Protein AF-A0A6N7H6G1-F1 (afdb_monomer)

Mean predicted aligned error: 3.73 Å

Secondary structure (DSSP, 8-state):
-GGG---S------TTS-SS-TT-EEEEEEESS---HHHHHHHEEEEEEEEEEETTGGGSTT---HHHHHHHHHHHHS--EEEEEEEETTEEEEEEEE-

Foldseek 3Di:
DQVPDPDPDDDDDDLLDDPAQFQQALEAEDEPDDDNQLSCNRNHHANHKYKYKYQQAPPDPPHDDVVNVQVSNCVNPVFHKDWDWDDDDRMIMIIMHGD

Structure (mmCIF, N/CA/C/O backbone):
data_AF-A0A6N7H6G1-F1
#
_entry.id   AF-A0A6N7H6G1-F1
#
loop_
_atom_site.group_PDB
_atom_site.id
_atom_site.type_symbol
_atom_site.label_atom_id
_atom_site.label_alt_id
_atom_site.label_comp_id
_atom_site.label_asym_id
_atom_site.label_entity_id
_atom_site.label_seq_id
_atom_site.pdbx_PDB_ins_code
_atom_site.Cartn_x
_atom_site.Cartn_y
_atom_site.Cartn_z
_atom_site.occupancy
_atom_site.B_iso_or_equiv
_atom_site.auth_seq_id
_atom_site.auth_comp_id
_atom_site.auth_asym_id
_atom_site.auth_atom_id
_atom_site.pdbx_PDB_model_num
ATOM 1 N N . MET A 1 1 ? -5.863 -5.232 -16.776 1.00 55.62 1 MET A N 1
ATOM 2 C CA . MET A 1 1 ? -5.698 -6.356 -15.822 1.00 55.62 1 MET A CA 1
ATOM 3 C C . MET A 1 1 ? -6.991 -6.759 -15.094 1.00 55.62 1 MET A C 1
ATOM 5 O O . MET A 1 1 ? -7.290 -7.947 -15.060 1.00 55.62 1 MET A O 1
ATOM 9 N N . LEU A 1 2 ? -7.826 -5.831 -14.603 1.00 62.31 2 LEU A N 1
ATOM 10 C CA . LEU A 1 2 ? -9.012 -6.154 -13.775 1.00 62.31 2 LEU A CA 1
ATOM 11 C C . LEU A 1 2 ? -10.106 -7.028 -14.434 1.00 62.31 2 LEU A C 1
ATOM 13 O O . LEU A 1 2 ? -10.754 -7.817 -13.746 1.00 62.31 2 LEU A O 1
ATOM 17 N N . ARG A 1 3 ? -10.299 -6.970 -15.765 1.00 65.56 3 ARG A N 1
ATOM 18 C CA . ARG A 1 3 ? -11.275 -7.840 -16.472 1.00 65.56 3 ARG A CA 1
ATOM 19 C C . ARG A 1 3 ? -10.994 -9.337 -16.297 1.00 65.56 3 ARG A C 1
ATOM 21 O O . ARG A 1 3 ? -11.935 -10.120 -16.350 1.00 65.56 3 ARG A O 1
ATOM 28 N N . ARG A 1 4 ? -9.730 -9.721 -16.081 1.00 73.12 4 ARG A N 1
ATOM 29 C CA . ARG A 1 4 ? -9.296 -11.117 -15.890 1.00 73.12 4 ARG A CA 1
ATOM 30 C C . ARG A 1 4 ? -9.082 -11.492 -14.418 1.00 73.12 4 ARG A C 1
ATOM 32 O O . ARG A 1 4 ? -8.791 -12.650 -14.136 1.00 73.12 4 ARG A O 1
ATOM 39 N N . ALA A 1 5 ? -9.217 -10.544 -13.488 1.00 74.88 5 ALA A N 1
ATOM 40 C CA . ALA A 1 5 ? -9.067 -10.824 -12.065 1.00 74.88 5 ALA A CA 1
ATOM 41 C C . ALA A 1 5 ? -10.199 -11.745 -11.587 1.00 74.88 5 ALA A C 1
ATOM 43 O O . ALA A 1 5 ? -11.374 -11.455 -11.816 1.00 74.88 5 ALA A O 1
ATOM 44 N N . ARG A 1 6 ? -9.837 -12.839 -10.904 1.00 81.81 6 ARG A N 1
ATOM 45 C CA . ARG A 1 6 ? -10.780 -13.798 -10.297 1.00 81.81 6 ARG A CA 1
ATOM 46 C C . ARG A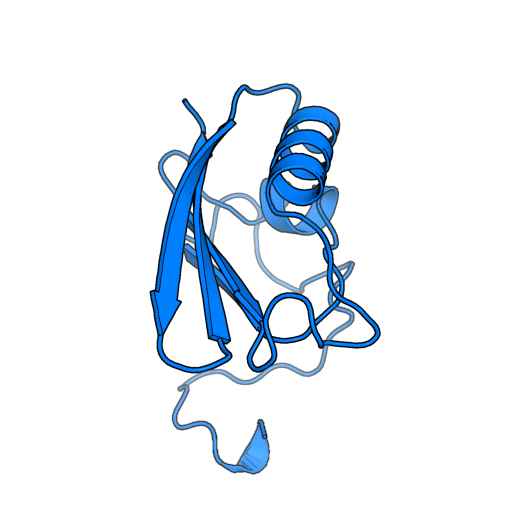 1 6 ? -11.350 -13.319 -8.953 1.00 81.81 6 ARG A C 1
ATOM 48 O O . ARG A 1 6 ? -12.044 -14.074 -8.282 1.00 81.81 6 ARG A O 1
ATOM 55 N N . ALA A 1 7 ? -11.039 -12.088 -8.545 1.00 81.69 7 ALA A N 1
ATOM 56 C CA . ALA A 1 7 ? -11.535 -11.515 -7.302 1.00 81.69 7 ALA A CA 1
ATOM 57 C C . ALA A 1 7 ? -13.069 -11.435 -7.324 1.00 81.69 7 ALA A C 1
ATOM 59 O O . ALA A 1 7 ? -13.659 -10.960 -8.297 1.00 81.69 7 ALA A O 1
ATOM 60 N N . ARG A 1 8 ? -13.702 -11.878 -6.229 1.00 85.25 8 ARG A N 1
ATOM 61 C CA . ARG A 1 8 ? -15.159 -11.802 -6.035 1.00 85.25 8 ARG A CA 1
ATOM 62 C C . ARG A 1 8 ? -15.676 -10.370 -6.187 1.00 85.25 8 ARG A C 1
ATOM 64 O O . ARG A 1 8 ? -16.750 -10.164 -6.742 1.00 85.25 8 ARG A O 1
ATOM 71 N N . TRP A 1 9 ? -14.893 -9.400 -5.721 1.00 85.75 9 TRP A N 1
ATOM 72 C CA . TRP A 1 9 ? -15.209 -7.979 -5.767 1.00 85.75 9 TRP A CA 1
ATOM 73 C C . TRP A 1 9 ? -14.201 -7.247 -6.648 1.00 85.75 9 TRP A C 1
ATOM 75 O O . TRP A 1 9 ? -12.994 -7.455 -6.536 1.00 85.75 9 TRP A O 1
ATOM 85 N N . ARG A 1 10 ? -14.709 -6.399 -7.545 1.00 88.25 10 ARG A N 1
ATOM 86 C CA . ARG A 1 10 ? -13.922 -5.510 -8.405 1.00 88.25 10 ARG A CA 1
ATOM 87 C C . ARG A 1 10 ? -14.613 -4.162 -8.404 1.00 88.25 10 ARG A C 1
ATOM 89 O O . ARG A 1 10 ? -15.798 -4.093 -8.716 1.00 88.25 10 ARG A O 1
ATOM 96 N N . VAL A 1 11 ? -13.873 -3.124 -8.053 1.00 87.69 11 VAL A N 1
ATOM 97 C CA . VAL A 1 11 ? -14.409 -1.775 -7.906 1.00 87.69 11 VAL A CA 1
ATOM 98 C C . VAL A 1 11 ? -13.616 -0.845 -8.811 1.00 87.69 11 VAL A C 1
ATOM 100 O O . VAL A 1 11 ? -12.398 -0.973 -8.919 1.00 87.69 11 VAL A O 1
ATOM 103 N N . VAL A 1 12 ? -14.318 0.061 -9.488 1.00 91.19 12 VAL A N 1
ATOM 104 C CA . VAL A 1 12 ? -13.703 1.211 -10.152 1.00 91.19 12 VAL A CA 1
ATOM 105 C C . VAL A 1 12 ? -13.822 2.373 -9.180 1.00 91.19 12 VAL A C 1
ATOM 107 O O . VAL A 1 12 ? -14.933 2.786 -8.859 1.00 91.19 12 VAL A O 1
ATOM 110 N N . ALA A 1 13 ? -12.691 2.847 -8.676 1.00 91.81 13 ALA A N 1
ATOM 111 C CA . ALA A 1 13 ? -12.623 3.936 -7.714 1.00 91.81 13 ALA A CA 1
ATOM 112 C C . ALA A 1 13 ? -11.324 4.724 -7.891 1.00 91.81 13 ALA A C 1
ATOM 114 O O . ALA A 1 13 ? -10.371 4.241 -8.506 1.00 91.81 13 ALA A O 1
ATOM 115 N N . ASP A 1 14 ? -11.304 5.923 -7.322 1.00 95.56 14 ASP A N 1
ATOM 116 C CA . ASP A 1 14 ? -10.084 6.689 -7.111 1.00 95.56 14 ASP A CA 1
ATOM 117 C C . ASP A 1 14 ? -9.265 6.025 -5.994 1.00 95.56 14 ASP A C 1
ATOM 119 O O . ASP A 1 14 ? -9.758 5.823 -4.884 1.00 95.56 14 ASP A O 1
ATOM 123 N N . ALA A 1 15 ? -8.015 5.667 -6.287 1.00 94.12 15 ALA A N 1
ATOM 124 C CA . ALA A 1 15 ? -7.136 5.004 -5.327 1.00 94.12 15 ALA A CA 1
ATOM 125 C C . ALA A 1 15 ? -6.706 5.917 -4.166 1.00 94.12 15 ALA A C 1
ATOM 127 O O . ALA A 1 15 ? -6.243 5.412 -3.149 1.00 94.12 15 ALA A O 1
ATOM 128 N N . SER A 1 16 ? -6.891 7.235 -4.292 1.00 96.50 16 SER A N 1
ATOM 129 C CA . SER A 1 16 ? -6.706 8.189 -3.196 1.00 96.50 16 SER A CA 1
ATOM 130 C C . SER A 1 16 ? -7.909 8.271 -2.245 1.00 96.50 16 SER A C 1
ATOM 132 O O . SER A 1 16 ? -7.807 8.908 -1.199 1.00 96.50 16 SER A O 1
ATOM 134 N N . ARG A 1 17 ? -9.052 7.657 -2.606 1.00 97.12 17 ARG A N 1
ATOM 135 C CA . ARG A 1 17 ? -10.324 7.665 -1.857 1.00 97.12 17 ARG A CA 1
ATOM 136 C C . ARG A 1 17 ? -11.115 6.372 -2.090 1.00 97.12 17 ARG A C 1
ATOM 138 O O . ARG A 1 17 ? -12.146 6.354 -2.767 1.00 97.12 17 ARG A O 1
ATOM 145 N N . LEU A 1 18 ? -10.628 5.272 -1.534 1.00 95.69 18 LEU A N 1
ATOM 146 C CA . LEU A 1 18 ? -11.222 3.950 -1.661 1.00 95.69 18 LEU A CA 1
ATOM 147 C C . LEU A 1 18 ? -12.584 3.875 -0.947 1.00 95.69 18 LEU A C 1
ATOM 149 O O . LEU A 1 18 ? -12.725 4.313 0.199 1.00 95.69 18 LEU A O 1
ATOM 153 N N . PRO A 1 19 ? -13.589 3.229 -1.563 1.00 95.50 19 PRO A N 1
ATOM 154 C CA . PRO A 1 19 ? -14.919 3.055 -0.987 1.00 95.50 19 PRO A CA 1
ATOM 155 C C . PRO A 1 19 ? -14.953 1.867 -0.012 1.00 95.50 19 PRO A C 1
ATOM 157 O O . PRO A 1 19 ? -15.781 0.965 -0.136 1.00 95.50 19 PRO A O 1
ATOM 160 N N . VAL A 1 20 ? -14.018 1.840 0.939 1.00 94.75 20 VAL A N 1
ATOM 161 C CA . VAL A 1 20 ? -13.934 0.837 2.006 1.00 94.75 20 VAL A CA 1
ATOM 162 C C . VAL A 1 20 ? -13.767 1.515 3.363 1.00 94.75 20 VAL A C 1
ATOM 164 O O . VAL A 1 20 ? -13.257 2.637 3.470 1.00 94.75 20 VAL A O 1
ATOM 167 N N . ALA A 1 21 ? -14.234 0.829 4.404 1.00 97.50 21 ALA A N 1
ATOM 168 C CA . ALA A 1 21 ? -14.185 1.338 5.765 1.00 97.50 21 ALA A CA 1
ATOM 169 C C . ALA A 1 21 ? -12.738 1.469 6.266 1.00 97.50 21 ALA A C 1
ATOM 171 O O . ALA A 1 21 ? -11.832 0.760 5.819 1.00 97.50 21 ALA A O 1
ATOM 172 N N . GLU A 1 22 ? -12.542 2.385 7.207 1.00 98.38 22 GLU A N 1
ATOM 173 C CA . GLU A 1 22 ? -11.296 2.502 7.963 1.00 98.38 22 GLU A CA 1
ATOM 174 C C . GLU A 1 22 ? -10.964 1.177 8.663 1.00 98.38 22 GLU A C 1
ATOM 176 O O . GLU A 1 22 ? -11.866 0.466 9.110 1.00 98.38 22 GLU A O 1
ATOM 181 N N . GLY A 1 23 ? -9.681 0.815 8.694 1.00 98.25 23 GLY A N 1
ATOM 182 C CA . GLY A 1 23 ? -9.199 -0.395 9.362 1.00 98.25 23 GLY A CA 1
ATOM 183 C C . GLY A 1 23 ? -9.779 -1.717 8.840 1.00 98.25 23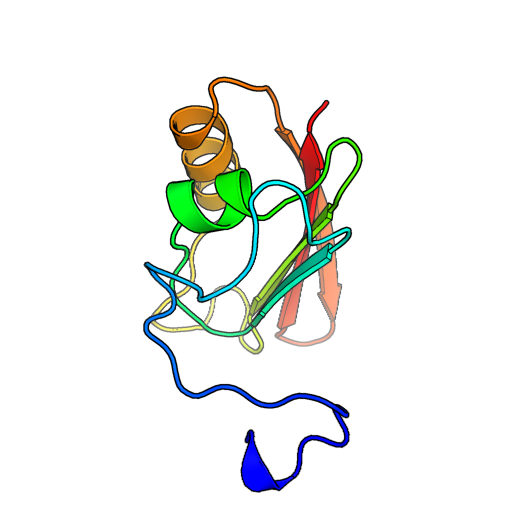 GLY A C 1
ATOM 184 O O . GLY A 1 23 ? -9.732 -2.724 9.542 1.00 98.25 23 GLY A O 1
ATOM 185 N N . SER A 1 24 ? -10.364 -1.743 7.639 1.00 97.62 24 SER A N 1
ATOM 186 C CA . SER A 1 24 ? -11.057 -2.928 7.109 1.00 97.62 24 SER A CA 1
ATOM 187 C C . SER A 1 24 ? -10.159 -3.896 6.335 1.00 97.62 24 SER A C 1
ATOM 189 O O . SER A 1 24 ? -10.560 -5.033 6.077 1.00 97.62 24 SER A O 1
ATOM 191 N N . ALA A 1 25 ? -8.949 -3.474 5.960 1.00 97.56 25 ALA A N 1
ATOM 192 C CA . ALA A 1 25 ? -8.017 -4.275 5.180 1.00 97.56 25 ALA A CA 1
ATOM 193 C C . ALA A 1 25 ? -6.912 -4.865 6.064 1.00 97.56 25 ALA A C 1
ATOM 195 O O . ALA A 1 25 ? -6.079 -4.144 6.602 1.00 97.56 25 ALA A O 1
ATOM 196 N N . THR A 1 26 ? -6.838 -6.194 6.154 1.00 98.06 26 THR A N 1
ATOM 197 C CA . THR A 1 26 ? -5.700 -6.883 6.794 1.00 98.06 26 THR A CA 1
ATOM 198 C C . THR A 1 26 ? -4.445 -6.877 5.917 1.00 98.06 26 THR A C 1
ATOM 200 O O . THR A 1 26 ? -3.343 -7.121 6.404 1.00 98.06 26 THR A O 1
ATOM 203 N N . ALA A 1 27 ? -4.602 -6.622 4.617 1.00 97.88 27 ALA A N 1
ATOM 204 C CA . ALA A 1 27 ? -3.508 -6.458 3.676 1.00 97.88 27 ALA A CA 1
ATOM 205 C C . ALA A 1 27 ? -3.877 -5.447 2.585 1.00 97.88 27 ALA A C 1
ATOM 207 O O . ALA A 1 27 ? -4.976 -5.509 2.028 1.00 97.88 27 ALA A O 1
ATOM 208 N N . VAL A 1 28 ? -2.936 -4.572 2.235 1.00 97.69 28 VAL A N 1
ATOM 209 C CA . VAL A 1 28 ? -3.026 -3.675 1.076 1.00 97.69 28 VAL A CA 1
ATOM 210 C C . VAL A 1 28 ? -1.874 -3.999 0.134 1.00 97.69 28 VAL A C 1
ATOM 212 O O . VAL A 1 28 ? -0.715 -3.929 0.529 1.00 97.69 28 VAL A O 1
ATOM 215 N N . VAL A 1 29 ? -2.182 -4.378 -1.107 1.00 96.25 29 VAL A N 1
ATOM 216 C CA . VAL A 1 29 ? -1.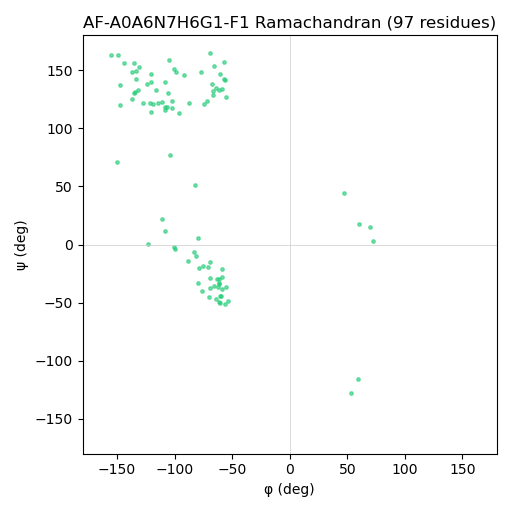178 -4.740 -2.118 1.00 96.25 29 VAL A CA 1
ATOM 217 C C . VAL A 1 29 ? -1.153 -3.669 -3.198 1.00 96.25 29 VAL A C 1
ATOM 219 O O . VAL A 1 29 ? -2.173 -3.415 -3.839 1.00 96.25 29 VAL A O 1
ATOM 222 N N . ILE A 1 30 ? 0.014 -3.069 -3.406 1.00 95.19 30 ILE A N 1
ATOM 223 C CA . ILE A 1 30 ? 0.249 -2.015 -4.389 1.00 95.19 30 ILE A CA 1
ATOM 224 C C . ILE A 1 30 ? 1.327 -2.522 -5.342 1.00 95.19 30 ILE A C 1
ATOM 226 O O . ILE A 1 30 ? 2.458 -2.777 -4.930 1.00 95.19 30 ILE A O 1
ATOM 230 N N . GLY A 1 31 ? 0.943 -2.730 -6.600 1.00 91.44 31 GLY A N 1
ATOM 231 C CA . GLY A 1 31 ? 1.819 -3.239 -7.651 1.00 91.44 31 GLY A CA 1
ATOM 232 C C . GLY A 1 31 ? 1.899 -2.252 -8.806 1.00 91.44 31 GLY A C 1
ATOM 233 O O . GLY A 1 31 ? 0.852 -1.939 -9.375 1.00 91.44 31 GLY A O 1
ATOM 234 N N . ASP A 1 32 ? 3.106 -1.783 -9.132 1.00 89.44 32 ASP A N 1
ATOM 235 C CA . ASP A 1 32 ? 3.386 -0.854 -10.241 1.00 89.44 32 ASP A CA 1
ATOM 236 C C . ASP A 1 32 ? 2.417 0.352 -10.274 1.00 89.44 32 ASP A C 1
ATOM 238 O O . ASP A 1 32 ? 1.839 0.699 -11.311 1.00 89.44 32 ASP A O 1
ATOM 242 N N . ALA A 1 33 ? 2.161 0.954 -9.106 1.00 90.31 33 ALA A N 1
ATOM 243 C CA . ALA A 1 33 ? 1.171 2.017 -8.931 1.00 90.31 33 ALA A CA 1
ATOM 244 C C . ALA A 1 33 ? 1.623 3.080 -7.910 1.00 90.31 33 ALA A C 1
ATOM 246 O O . ALA A 1 33 ? 2.423 2.777 -7.024 1.00 90.31 33 ALA A O 1
ATOM 247 N N . PRO A 1 34 ? 1.098 4.321 -7.990 1.00 91.56 34 PRO A N 1
ATOM 248 C CA . PRO A 1 34 ? 1.390 5.362 -7.008 1.00 91.56 34 PRO A CA 1
ATOM 249 C C . PRO A 1 34 ? 0.950 4.983 -5.589 1.00 91.56 34 PRO A C 1
ATOM 251 O O . PRO A 1 34 ? -0.087 4.347 -5.391 1.00 91.56 34 PRO A O 1
ATOM 254 N N . LEU A 1 35 ? 1.707 5.450 -4.596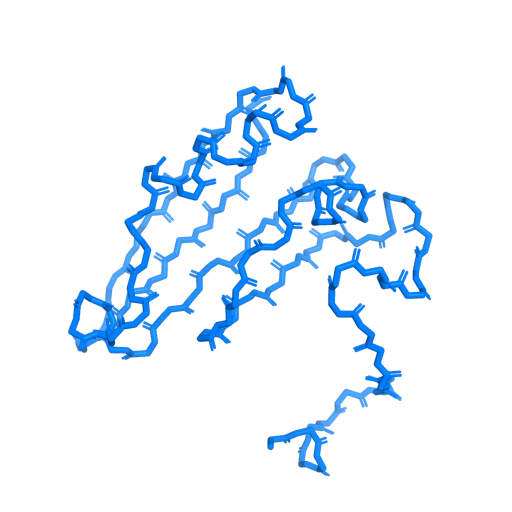 1.00 95.44 35 LEU A N 1
ATOM 255 C CA . LEU A 1 35 ? 1.364 5.325 -3.184 1.00 95.44 35 LEU A CA 1
ATOM 256 C C . LEU A 1 35 ? 0.493 6.505 -2.731 1.00 95.44 35 LEU A C 1
ATOM 258 O O . LEU A 1 35 ? 0.934 7.652 -2.754 1.00 95.44 35 LEU A O 1
ATOM 262 N N . PHE A 1 36 ? -0.705 6.214 -2.226 1.00 97.56 36 PHE A N 1
ATOM 263 C CA . PHE A 1 36 ? -1.543 7.176 -1.504 1.00 97.56 36 PHE A CA 1
ATOM 264 C C . PHE A 1 36 ? -1.475 6.876 -0.005 1.00 97.56 36 PHE A C 1
ATOM 266 O O . PHE A 1 36 ? -2.375 6.249 0.545 1.00 97.56 36 PHE A O 1
ATOM 273 N N . ALA A 1 37 ? -0.378 7.275 0.644 1.00 97.94 37 ALA A N 1
ATOM 274 C CA . ALA A 1 37 ? -0.029 6.817 1.992 1.00 97.94 37 ALA A CA 1
ATOM 275 C C . ALA A 1 37 ? -1.151 7.027 3.021 1.00 97.94 37 ALA A C 1
ATOM 277 O O . ALA A 1 37 ? -1.539 6.067 3.672 1.00 97.94 37 ALA A O 1
ATOM 278 N N . GLY A 1 38 ? -1.746 8.224 3.093 1.00 98.38 38 GLY A N 1
ATOM 279 C CA . GLY A 1 38 ? -2.853 8.497 4.022 1.00 98.38 38 GLY A CA 1
ATOM 280 C C . GLY A 1 38 ? -4.090 7.628 3.787 1.00 98.38 38 GLY A C 1
ATOM 281 O O . GLY A 1 38 ? -4.774 7.243 4.729 1.00 98.38 38 GLY A O 1
ATOM 282 N N . GLU A 1 39 ? -4.364 7.267 2.536 1.00 98.56 39 GLU A N 1
ATOM 283 C CA . GLU A 1 39 ? -5.483 6.387 2.215 1.00 98.56 39 GLU A CA 1
ATOM 284 C C . GLU A 1 39 ? -5.166 4.926 2.553 1.00 98.56 39 GLU A C 1
ATOM 286 O O . GLU A 1 39 ? -6.006 4.216 3.103 1.00 98.56 39 GLU A O 1
ATOM 291 N N . VAL A 1 40 ? -3.932 4.492 2.286 1.00 98.31 40 VAL A N 1
ATOM 292 C CA . VAL A 1 40 ? -3.434 3.162 2.654 1.00 98.31 40 VAL A CA 1
ATOM 293 C C . VAL A 1 40 ? -3.468 2.978 4.168 1.00 98.31 40 VAL A C 1
ATOM 295 O O . VAL A 1 40 ? -4.017 1.984 4.639 1.00 98.31 40 VAL A O 1
ATOM 298 N N . THR A 1 41 ? -2.930 3.928 4.937 1.00 98.31 41 THR A N 1
ATOM 299 C CA . THR A 1 41 ? -2.889 3.836 6.400 1.00 98.31 41 THR A CA 1
ATOM 300 C C . THR A 1 41 ? -4.282 3.887 7.018 1.00 98.31 41 THR A C 1
ATOM 302 O O . THR A 1 41 ? -4.525 3.146 7.972 1.00 98.31 41 THR A O 1
ATOM 305 N N . ARG A 1 42 ? -5.212 4.667 6.444 1.00 98.38 42 ARG A N 1
ATOM 306 C CA . ARG A 1 42 ? -6.625 4.712 6.853 1.00 98.38 42 ARG A CA 1
ATOM 307 C C . ARG A 1 42 ? -7.312 3.357 6.700 1.00 98.38 42 ARG A C 1
ATOM 309 O O . ARG A 1 42 ? -7.987 2.892 7.613 1.00 98.38 42 ARG A O 1
ATOM 316 N N . VAL A 1 43 ? -7.202 2.709 5.542 1.00 98.31 43 VAL A N 1
ATOM 317 C CA . VAL A 1 43 ? -7.934 1.448 5.307 1.00 98.31 43 VAL A CA 1
ATOM 318 C C . VAL A 1 43 ? -7.270 0.243 5.972 1.00 98.31 43 VAL A C 1
ATOM 320 O O . VAL A 1 43 ? -7.933 -0.776 6.174 1.00 98.31 43 VAL A O 1
ATOM 323 N N . LEU A 1 44 ? -5.982 0.339 6.307 1.00 98.56 44 LEU A N 1
ATOM 324 C CA . LEU A 1 44 ? -5.214 -0.751 6.895 1.00 98.56 44 LEU A CA 1
ATOM 325 C C . LEU A 1 44 ? -5.585 -0.983 8.364 1.00 98.56 44 LEU A C 1
ATOM 327 O O . LEU A 1 44 ? -5.392 -0.111 9.211 1.00 98.56 44 LEU A O 1
ATOM 331 N N . ALA A 1 45 ? -6.050 -2.194 8.662 1.00 98.31 45 ALA A N 1
ATOM 332 C CA . ALA A 1 45 ? -6.341 -2.662 10.013 1.00 98.31 45 ALA A CA 1
ATOM 333 C C . ALA A 1 45 ? -5.113 -2.577 10.936 1.00 98.31 45 ALA A C 1
ATOM 335 O O . ALA A 1 45 ? -3.964 -2.639 10.481 1.00 98.31 45 ALA A O 1
ATOM 336 N N . ASP A 1 46 ? -5.344 -2.515 12.247 1.00 96.06 46 ASP A N 1
ATOM 337 C CA . ASP A 1 46 ? -4.277 -2.754 13.221 1.00 96.06 46 ASP A CA 1
ATOM 338 C C . ASP A 1 46 ? -3.698 -4.168 13.022 1.00 96.06 46 ASP A C 1
ATOM 340 O O . ASP A 1 46 ? -4.426 -5.141 12.820 1.00 96.06 46 ASP A O 1
ATOM 344 N N . GLY A 1 47 ? -2.366 -4.271 13.007 1.00 96.12 47 GLY A N 1
ATOM 345 C CA . GLY A 1 47 ? -1.649 -5.506 12.656 1.00 96.12 47 GLY A CA 1
ATOM 346 C C . GLY A 1 47 ? -1.691 -5.884 11.167 1.00 96.12 47 GLY A C 1
ATOM 347 O O . GLY A 1 47 ? -1.171 -6.937 10.790 1.00 96.12 47 GLY A O 1
ATOM 348 N N . GLY A 1 48 ? -2.296 -5.054 10.311 1.00 98.12 48 GLY A N 1
ATOM 349 C CA . GLY A 1 48 ? -2.314 -5.253 8.866 1.00 98.12 48 GLY A CA 1
ATOM 350 C C . GLY A 1 48 ? -0.943 -5.061 8.212 1.00 98.12 48 GLY A C 1
ATOM 351 O O . GLY A 1 48 ? -0.018 -4.496 8.795 1.00 98.12 48 GLY A O 1
ATOM 352 N N . VAL A 1 49 ? -0.818 -5.529 6.968 1.00 98.56 49 VAL A N 1
ATOM 353 C CA . VAL A 1 49 ? 0.426 -5.437 6.186 1.00 98.56 49 VAL A CA 1
ATOM 354 C C . VAL A 1 49 ? 0.246 -4.649 4.890 1.00 98.56 49 VAL A C 1
ATOM 356 O O . VAL A 1 49 ? -0.790 -4.744 4.229 1.00 98.56 49 VAL A O 1
ATOM 359 N N . VAL A 1 50 ? 1.284 -3.930 4.473 1.00 98.44 50 VAL A N 1
ATOM 360 C CA . VAL A 1 50 ? 1.365 -3.344 3.129 1.00 98.44 50 VAL A CA 1
ATOM 361 C C . VAL A 1 50 ? 2.354 -4.158 2.304 1.00 98.44 50 VAL A C 1
ATOM 363 O O . VAL A 1 50 ? 3.466 -4.427 2.746 1.00 98.44 50 VAL A O 1
ATOM 366 N N . VAL A 1 51 ? 1.955 -4.567 1.104 1.00 97.75 51 VAL A N 1
ATOM 367 C CA . VAL A 1 51 ? 2.838 -5.212 0.129 1.00 97.75 51 VAL A CA 1
ATOM 368 C C . VAL A 1 51 ? 3.096 -4.221 -0.993 1.00 97.75 51 VAL A C 1
ATOM 370 O O . VAL A 1 51 ? 2.176 -3.847 -1.719 1.00 97.75 51 VAL A O 1
ATOM 373 N N . TRP A 1 52 ? 4.350 -3.814 -1.126 1.00 96.31 52 TRP A N 1
ATOM 374 C CA . TRP A 1 52 ? 4.838 -2.943 -2.186 1.00 96.31 52 TRP A CA 1
ATOM 375 C C . TRP A 1 52 ? 5.562 -3.793 -3.224 1.00 96.31 52 TRP A C 1
ATOM 377 O O . TRP A 1 52 ? 6.480 -4.531 -2.871 1.00 96.31 52 TRP A O 1
ATOM 387 N N . SER A 1 53 ? 5.150 -3.735 -4.487 1.00 92.25 53 SER A N 1
ATOM 388 C CA . SER A 1 53 ? 5.716 -4.560 -5.555 1.00 92.25 53 SER A CA 1
ATOM 389 C C . SER A 1 53 ? 5.973 -3.730 -6.808 1.00 92.25 53 SER A C 1
ATOM 391 O O . SER A 1 53 ? 5.087 -3.018 -7.272 1.00 92.25 53 SER A O 1
ATOM 393 N N . ASN A 1 54 ? 7.179 -3.853 -7.363 1.00 89.31 54 ASN A N 1
ATOM 394 C CA . ASN A 1 54 ? 7.566 -3.244 -8.632 1.00 89.31 54 ASN A CA 1
ATOM 395 C C . ASN A 1 54 ? 8.149 -4.320 -9.548 1.00 89.31 54 ASN A C 1
ATOM 397 O O . ASN A 1 54 ? 9.148 -4.959 -9.203 1.00 89.31 54 ASN A O 1
ATOM 401 N N . ALA A 1 55 ? 7.555 -4.513 -10.724 1.00 85.44 55 ALA A N 1
ATOM 402 C CA . ALA A 1 55 ? 7.921 -5.596 -11.635 1.00 85.44 55 ALA A CA 1
ATOM 403 C C . ALA A 1 55 ? 9.308 -5.418 -12.271 1.00 85.44 55 ALA A C 1
ATOM 405 O O . ALA A 1 55 ? 9.959 -6.409 -12.592 1.00 85.44 55 ALA A O 1
ATOM 406 N N . LEU A 1 56 ? 9.750 -4.168 -12.440 1.00 86.00 56 LEU A N 1
ATOM 407 C CA . LEU A 1 56 ? 11.072 -3.814 -12.975 1.00 86.00 56 LEU A CA 1
ATOM 408 C C . LEU A 1 56 ? 12.017 -3.257 -11.903 1.00 86.00 56 LEU A C 1
ATOM 410 O O . LEU A 1 56 ? 13.048 -2.684 -12.240 1.00 86.00 56 LEU A O 1
ATOM 414 N N . GLY A 1 57 ? 11.660 -3.377 -10.619 1.00 85.31 57 GLY A N 1
ATOM 4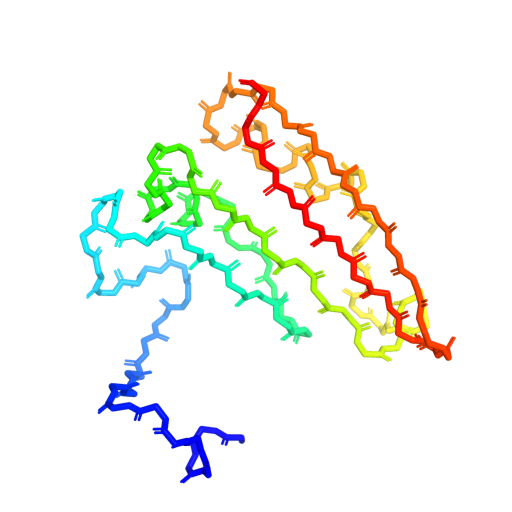15 C CA . GLY A 1 57 ? 12.532 -2.946 -9.530 1.00 85.31 57 GLY A CA 1
ATOM 416 C C . GLY A 1 57 ? 12.994 -1.497 -9.707 1.00 85.31 57 GLY A C 1
ATOM 417 O O . GLY A 1 57 ? 12.160 -0.609 -9.893 1.00 85.31 57 GLY A O 1
ATOM 418 N N . ALA A 1 58 ? 14.310 -1.276 -9.641 1.00 84.62 58 ALA A N 1
ATOM 419 C CA . ALA A 1 58 ? 14.954 0.030 -9.819 1.00 84.62 58 ALA A CA 1
ATOM 420 C C . ALA A 1 58 ? 14.927 0.556 -11.267 1.00 84.62 58 ALA A C 1
ATOM 422 O O . ALA A 1 58 ? 15.045 1.761 -11.477 1.00 84.62 58 ALA A O 1
ATOM 423 N N . ASP A 1 59 ? 14.718 -0.320 -12.250 1.00 85.50 59 ASP A N 1
ATOM 424 C CA . ASP A 1 59 ? 14.662 0.044 -13.669 1.00 85.50 59 ASP A CA 1
ATOM 425 C C . ASP A 1 59 ? 13.275 0.569 -14.084 1.00 85.50 59 ASP A C 1
ATOM 427 O O . ASP A 1 59 ? 13.077 1.033 -15.212 1.00 85.50 59 ASP A O 1
ATOM 431 N N . ALA A 1 60 ? 12.283 0.511 -13.187 1.00 84.00 60 ALA A N 1
ATOM 432 C CA . ALA A 1 60 ? 10.970 1.088 -13.433 1.00 84.00 60 ALA A CA 1
ATOM 433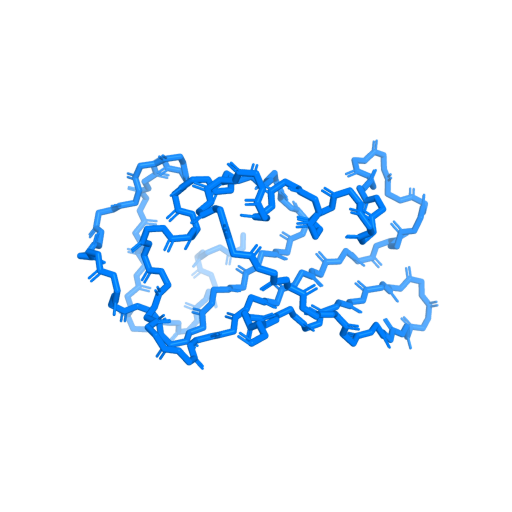 C C . ALA A 1 60 ? 11.063 2.629 -13.527 1.00 84.00 60 ALA A C 1
ATOM 435 O O . ALA A 1 60 ? 11.575 3.265 -12.607 1.00 84.00 60 ALA A O 1
ATOM 436 N N . PRO A 1 61 ? 10.470 3.282 -14.549 1.00 84.56 61 PRO A N 1
ATOM 437 C CA . PRO A 1 61 ? 10.470 4.749 -14.657 1.00 84.56 61 PRO A CA 1
ATOM 438 C C . PRO A 1 61 ? 9.818 5.475 -13.471 1.00 84.56 61 PRO A C 1
ATOM 440 O O . PRO A 1 61 ? 10.048 6.659 -13.257 1.00 84.56 61 PRO A O 1
ATOM 443 N N . HIS A 1 62 ? 8.966 4.768 -12.731 1.00 84.81 62 HIS A N 1
ATOM 444 C CA . HIS A 1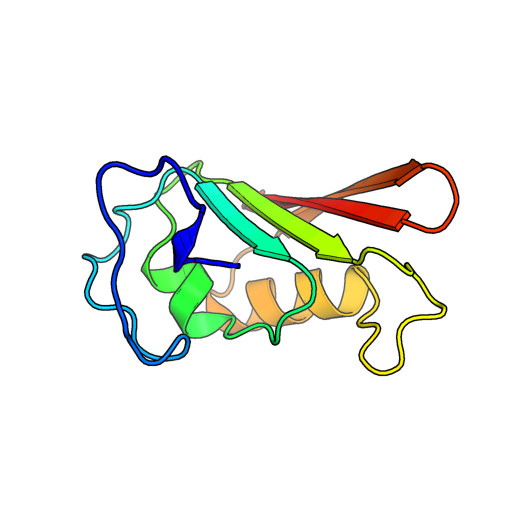 62 ? 8.263 5.244 -11.544 1.00 84.81 62 HIS A CA 1
ATOM 445 C C . HIS A 1 62 ? 8.778 4.560 -10.269 1.00 84.81 62 HIS A C 1
ATOM 447 O O . HIS A 1 62 ? 8.044 4.477 -9.286 1.00 84.81 62 HIS A O 1
ATOM 453 N N . HIS A 1 63 ? 10.007 4.027 -10.292 1.00 87.94 63 HIS A N 1
ATOM 454 C CA . HIS A 1 63 ? 10.604 3.387 -9.131 1.00 87.94 63 HIS A CA 1
ATOM 455 C C . HIS A 1 63 ? 10.607 4.342 -7.936 1.00 87.94 63 HIS A C 1
ATOM 457 O O . HIS A 1 63 ? 11.120 5.460 -8.007 1.00 87.94 63 HIS A O 1
ATOM 463 N N . VAL A 1 64 ? 10.064 3.862 -6.820 1.00 91.00 64 VAL A N 1
ATOM 464 C CA . VAL A 1 64 ? 10.154 4.531 -5.526 1.00 91.00 64 VAL A CA 1
ATOM 465 C C . VAL A 1 64 ? 10.987 3.640 -4.603 1.00 91.00 64 VAL A C 1
ATOM 467 O O . VAL A 1 64 ? 10.593 2.485 -4.383 1.00 91.00 64 VAL A O 1
ATOM 470 N N . PRO A 1 65 ? 12.108 4.146 -4.053 1.00 92.75 65 PRO A N 1
ATOM 471 C CA . PRO A 1 65 ? 12.900 3.413 -3.073 1.00 92.75 65 PRO A CA 1
ATOM 472 C C . PRO A 1 65 ? 12.057 3.013 -1.858 1.00 92.75 65 PRO A C 1
ATOM 474 O O . PRO A 1 65 ? 11.222 3.792 -1.395 1.00 92.75 65 PRO A O 1
ATOM 477 N N . VAL A 1 66 ? 12.294 1.821 -1.304 1.00 95.06 66 VAL A N 1
ATOM 478 C CA . VA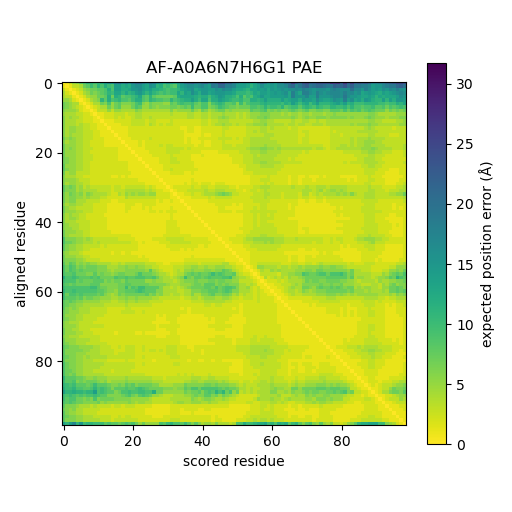L A 1 66 ? 11.506 1.306 -0.165 1.00 95.06 66 VAL A CA 1
ATOM 479 C C . VAL A 1 66 ? 11.593 2.235 1.046 1.00 95.06 66 VAL A C 1
ATOM 481 O O . VAL A 1 66 ? 10.572 2.492 1.673 1.00 95.06 66 VAL A O 1
ATOM 484 N N . ASP A 1 67 ? 12.751 2.835 1.319 1.00 96.12 67 ASP A N 1
ATOM 485 C CA . ASP A 1 67 ? 12.902 3.801 2.416 1.00 96.12 67 ASP A CA 1
ATOM 486 C C . ASP A 1 67 ? 12.011 5.038 2.238 1.00 96.12 67 ASP A C 1
ATOM 488 O O . ASP A 1 67 ? 11.500 5.595 3.208 1.00 96.12 67 ASP A O 1
ATOM 492 N N . THR A 1 68 ? 11.784 5.470 0.995 1.00 96.62 68 THR A N 1
ATOM 493 C CA . THR A 1 68 ? 10.848 6.558 0.693 1.00 96.62 68 THR A CA 1
ATOM 494 C C . THR A 1 68 ? 9.405 6.126 0.948 1.00 96.62 68 THR A C 1
ATOM 496 O O . THR A 1 68 ? 8.625 6.916 1.473 1.00 96.62 68 THR A O 1
ATOM 499 N N . VAL A 1 69 ? 9.055 4.873 0.637 1.00 97.00 69 VAL A N 1
ATOM 500 C CA . VAL A 1 69 ? 7.735 4.294 0.948 1.00 97.00 69 VAL A CA 1
ATOM 501 C C . VAL A 1 69 ? 7.519 4.216 2.462 1.00 97.00 69 VAL A C 1
ATOM 503 O O . VAL A 1 69 ? 6.478 4.655 2.942 1.00 97.00 69 VAL A O 1
ATOM 506 N N . VAL A 1 70 ? 8.506 3.716 3.213 1.00 98.25 70 VAL A N 1
ATOM 507 C CA . VAL A 1 70 ? 8.481 3.640 4.685 1.00 98.25 70 VAL A CA 1
ATOM 508 C C . VAL A 1 70 ? 8.250 5.024 5.288 1.00 98.25 70 VAL A C 1
ATOM 510 O O . VAL A 1 70 ? 7.318 5.199 6.068 1.00 98.25 70 VAL A O 1
ATOM 513 N N . ARG A 1 71 ? 9.042 6.027 4.881 1.00 98.44 71 ARG A N 1
ATOM 514 C CA . ARG A 1 71 ? 8.884 7.408 5.367 1.00 98.44 71 ARG A CA 1
ATOM 515 C C . ARG A 1 71 ? 7.509 7.975 5.048 1.00 98.44 71 ARG A C 1
ATOM 517 O O . ARG A 1 71 ? 6.878 8.535 5.928 1.00 98.44 71 ARG A O 1
ATOM 524 N N . ALA A 1 72 ? 7.012 7.776 3.828 1.00 98.38 72 ALA A N 1
ATOM 525 C CA . ALA A 1 72 ? 5.695 8.273 3.445 1.00 98.38 72 ALA A CA 1
ATOM 526 C C . ALA A 1 72 ? 4.557 7.651 4.274 1.00 98.38 72 ALA A C 1
ATOM 528 O O . ALA A 1 72 ? 3.587 8.340 4.581 1.00 98.38 72 ALA A O 1
ATOM 529 N N . LEU A 1 73 ? 4.655 6.365 4.634 1.00 98.56 73 LEU A N 1
ATOM 530 C CA . LEU A 1 73 ? 3.684 5.712 5.518 1.00 98.56 73 LEU A CA 1
ATOM 531 C C . LEU A 1 73 ? 3.790 6.233 6.955 1.00 98.56 73 LEU A C 1
ATOM 533 O O . LEU A 1 73 ? 2.764 6.567 7.544 1.00 98.56 73 LEU A O 1
ATOM 537 N N . ALA A 1 74 ? 5.013 6.362 7.477 1.00 98.38 74 ALA A N 1
ATOM 538 C CA . ALA A 1 74 ? 5.266 6.909 8.806 1.00 98.38 74 ALA A CA 1
ATOM 539 C C . ALA A 1 74 ? 4.767 8.357 8.938 1.00 98.38 74 ALA A C 1
ATOM 541 O O . ALA A 1 74 ? 4.083 8.689 9.901 1.00 98.38 74 ALA A O 1
ATOM 542 N N . ASP A 1 75 ? 5.020 9.203 7.939 1.00 98.50 75 ASP A N 1
ATOM 543 C CA . ASP A 1 75 ? 4.533 10.586 7.902 1.00 98.50 75 ASP A CA 1
ATOM 544 C C . ASP A 1 75 ? 2.996 10.654 7.849 1.00 98.50 75 ASP A C 1
ATOM 546 O O . ASP A 1 75 ? 2.393 11.613 8.334 1.00 98.50 75 ASP A O 1
ATOM 550 N N . ALA A 1 76 ? 2.344 9.648 7.258 1.00 98.25 76 ALA A N 1
ATOM 551 C CA . ALA A 1 76 ? 0.899 9.632 7.068 1.00 98.25 76 ALA A CA 1
ATOM 552 C C . ALA A 1 76 ? 0.104 9.231 8.319 1.00 98.25 76 ALA A C 1
ATOM 554 O O . ALA A 1 76 ? -1.022 9.704 8.477 1.00 98.25 76 ALA A O 1
ATOM 555 N N . ASP A 1 77 ? 0.633 8.351 9.176 1.00 97.12 77 ASP A N 1
ATOM 556 C CA . ASP A 1 77 ? -0.061 7.907 10.398 1.00 97.12 77 ASP A CA 1
ATOM 557 C C . ASP A 1 77 ? 0.706 8.135 11.708 1.00 97.12 77 ASP A C 1
ATOM 559 O O . ASP A 1 77 ? 0.181 7.843 12.784 1.00 97.12 77 ASP A O 1
ATOM 563 N N . GLY A 1 78 ? 1.907 8.710 11.635 1.00 97.75 78 GLY A N 1
ATOM 564 C CA . GLY A 1 78 ? 2.739 9.050 12.787 1.00 97.75 78 GLY A CA 1
ATOM 565 C C . GLY A 1 78 ? 3.317 7.839 13.519 1.00 97.75 78 GLY A C 1
ATOM 566 O O . GLY A 1 78 ? 3.739 7.984 14.666 1.00 97.75 78 GLY A O 1
ATOM 567 N N . ARG A 1 79 ? 3.299 6.646 12.909 1.00 97.12 79 ARG A N 1
ATOM 568 C CA . ARG A 1 79 ? 3.827 5.411 13.505 1.00 97.12 79 ARG A CA 1
ATOM 569 C C . ARG A 1 79 ? 5.160 5.027 12.881 1.00 97.12 79 ARG A C 1
ATOM 571 O O . ARG A 1 79 ? 5.484 5.429 11.768 1.00 97.12 79 ARG A O 1
ATOM 578 N N . GLU A 1 80 ? 5.926 4.218 13.600 1.00 97.62 80 GLU A N 1
ATOM 579 C CA . GLU A 1 80 ? 7.105 3.570 13.035 1.00 97.62 80 GLU A CA 1
ATOM 580 C C . GLU A 1 80 ? 6.696 2.390 12.152 1.00 97.62 80 GLU A C 1
ATOM 582 O O . GLU A 1 80 ? 5.673 1.734 12.377 1.00 97.62 80 GLU A O 1
ATOM 587 N N . TRP A 1 81 ? 7.503 2.143 11.125 1.00 98.44 81 TRP A N 1
ATOM 588 C CA . TRP A 1 81 ? 7.256 1.116 10.126 1.00 98.44 81 TRP A CA 1
ATOM 589 C C . TRP A 1 81 ? 8.528 0.327 9.854 1.00 98.44 81 TRP A C 1
ATOM 591 O O . TRP A 1 81 ? 9.571 0.902 9.545 1.00 98.44 81 TRP A O 1
ATOM 601 N N . ASP A 1 82 ? 8.394 -0.993 9.877 1.00 97.81 82 ASP A N 1
ATOM 602 C CA . ASP A 1 82 ? 9.421 -1.933 9.457 1.00 97.81 82 ASP A CA 1
ATOM 603 C C . ASP A 1 82 ? 9.150 -2.414 8.036 1.00 97.81 82 ASP A C 1
ATOM 605 O O . ASP A 1 82 ? 7.998 -2.580 7.623 1.00 97.81 82 ASP A O 1
ATOM 609 N N . ALA A 1 83 ? 10.220 -2.709 7.299 1.00 97.75 83 ALA A N 1
ATOM 610 C CA . ALA A 1 83 ? 10.144 -3.280 5.963 1.00 97.75 83 ALA A CA 1
ATOM 611 C C . ALA A 1 83 ? 11.075 -4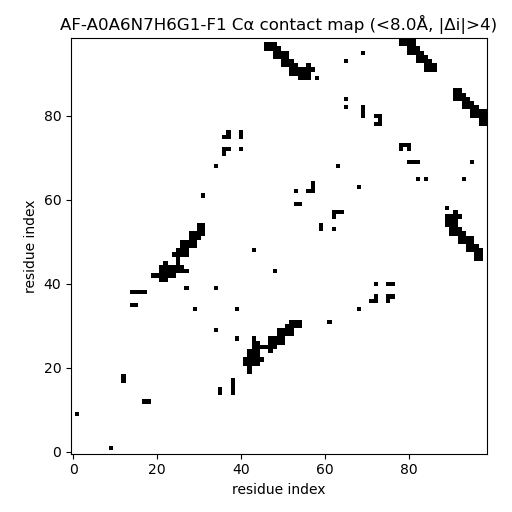.485 5.820 1.00 97.75 83 ALA A C 1
ATOM 613 O O . ALA A 1 83 ? 12.256 -4.431 6.156 1.00 97.75 83 ALA A O 1
ATOM 614 N N . VAL A 1 84 ? 10.545 -5.567 5.250 1.00 98.00 84 VAL A N 1
ATOM 615 C CA . VAL A 1 84 ? 11.340 -6.703 4.771 1.00 98.00 84 VAL A CA 1
ATOM 616 C C . VAL A 1 84 ? 11.317 -6.687 3.252 1.00 98.00 84 VAL A C 1
ATOM 618 O O . VAL A 1 84 ? 10.246 -6.811 2.654 1.00 98.00 84 VAL A O 1
ATOM 621 N N . THR A 1 85 ? 12.486 -6.535 2.635 1.00 96.56 85 THR A N 1
ATOM 622 C CA . THR A 1 85 ? 12.656 -6.473 1.180 1.00 96.56 85 THR A CA 1
ATOM 623 C C . THR A 1 85 ? 13.139 -7.806 0.615 1.00 96.56 85 THR A C 1
ATOM 625 O O . THR A 1 85 ? 13.808 -8.586 1.294 1.00 96.56 85 THR A O 1
ATOM 628 N N . ALA A 1 86 ? 12.782 -8.082 -0.636 1.00 94.62 86 ALA A N 1
ATOM 629 C CA . ALA A 1 86 ? 13.319 -9.190 -1.412 1.00 94.62 86 ALA A CA 1
ATOM 630 C C . ALA A 1 86 ? 13.209 -8.900 -2.916 1.00 94.62 86 ALA A C 1
ATOM 632 O O . ALA A 1 86 ? 12.462 -8.022 -3.354 1.00 94.62 86 ALA A O 1
ATOM 633 N N . GLU A 1 87 ? 13.970 -9.656 -3.701 1.00 92.44 87 GLU A N 1
ATOM 634 C CA . GLU A 1 87 ? 14.088 -9.490 -5.147 1.00 92.44 87 GLU A CA 1
ATOM 635 C C . GLU A 1 87 ? 13.972 -10.846 -5.853 1.00 92.44 87 GLU A C 1
ATOM 637 O O . GLU A 1 87 ? 14.356 -11.886 -5.311 1.00 92.44 87 GLU A O 1
ATOM 642 N N . ALA A 1 88 ? 13.446 -10.842 -7.079 1.00 87.38 88 ALA A N 1
ATOM 643 C CA . ALA A 1 88 ? 13.470 -12.002 -7.967 1.00 87.38 88 ALA A CA 1
ATOM 644 C C . ALA A 1 88 ? 13.564 -11.552 -9.422 1.00 87.38 88 ALA A C 1
ATOM 646 O O . ALA A 1 88 ? 12.676 -10.871 -9.941 1.00 87.38 88 ALA A O 1
ATOM 647 N N . GLY A 1 89 ? 14.631 -11.981 -10.099 1.00 88.69 89 GLY A N 1
ATOM 648 C CA . GLY A 1 89 ? 14.936 -11.501 -11.442 1.00 88.69 89 GLY A CA 1
ATOM 649 C C . GLY A 1 89 ? 15.120 -9.986 -11.418 1.00 88.69 89 GLY A C 1
ATOM 650 O O . GLY A 1 89 ? 16.030 -9.493 -10.767 1.00 88.69 89 GLY A O 1
ATOM 651 N N . TRP A 1 90 ? 14.241 -9.269 -12.111 1.00 85.75 90 TRP A N 1
ATOM 652 C CA . TRP A 1 90 ? 14.260 -7.803 -12.206 1.00 85.75 90 TRP A CA 1
ATOM 653 C C . TRP A 1 90 ? 13.241 -7.137 -11.272 1.00 85.75 90 TRP A C 1
ATOM 655 O O . TRP A 1 90 ? 13.133 -5.917 -11.247 1.00 85.75 90 TRP A O 1
ATOM 665 N N . GLY A 1 91 ? 12.454 -7.930 -10.541 1.00 87.00 91 GLY A N 1
ATOM 666 C CA . GLY A 1 91 ? 11.410 -7.434 -9.655 1.00 87.00 91 GLY A CA 1
ATOM 667 C C . GLY A 1 91 ? 11.910 -7.226 -8.232 1.00 87.00 91 GLY A C 1
ATOM 668 O O . GLY A 1 91 ? 12.709 -8.014 -7.726 1.00 87.00 91 GLY A O 1
ATOM 669 N N . LEU A 1 92 ? 11.361 -6.208 -7.570 1.00 91.38 92 LEU A N 1
ATOM 670 C CA . LEU A 1 92 ? 11.551 -5.941 -6.145 1.00 91.38 92 LEU A CA 1
ATOM 671 C C . LEU A 1 92 ? 10.193 -5.958 -5.446 1.00 91.38 92 LEU A C 1
ATOM 673 O O . LEU A 1 92 ? 9.209 -5.414 -5.959 1.00 91.38 92 LEU A O 1
ATOM 677 N N . TRP A 1 93 ? 10.141 -6.535 -4.249 1.00 94.00 93 TRP A N 1
ATOM 678 C CA . TRP A 1 93 ? 9.009 -6.353 -3.351 1.00 94.00 93 TRP A CA 1
ATOM 679 C C . TRP A 1 93 ? 9.447 -6.091 -1.915 1.00 94.00 93 TRP A C 1
ATOM 681 O O . TRP A 1 93 ? 10.531 -6.476 -1.480 1.00 94.00 93 TRP A O 1
ATOM 691 N N . ALA A 1 94 ? 8.563 -5.440 -1.168 1.00 96.94 94 ALA A N 1
ATOM 692 C CA . ALA A 1 94 ? 8.697 -5.221 0.258 1.00 96.94 94 ALA A CA 1
ATOM 693 C C . ALA A 1 94 ? 7.383 -5.549 0.969 1.00 96.94 94 ALA A C 1
ATOM 695 O O . ALA A 1 94 ? 6.296 -5.258 0.463 1.00 96.94 94 ALA A O 1
ATOM 696 N N . VAL A 1 95 ? 7.488 -6.142 2.154 1.00 98.19 95 VAL A N 1
ATOM 697 C CA . VAL A 1 95 ? 6.376 -6.269 3.098 1.00 98.19 95 VAL A CA 1
ATOM 698 C C . VAL A 1 95 ? 6.633 -5.295 4.232 1.00 98.19 95 VAL A C 1
ATOM 700 O O . VAL A 1 95 ? 7.635 -5.429 4.932 1.00 98.19 95 VAL A O 1
ATOM 703 N N . LEU A 1 96 ? 5.727 -4.338 4.400 1.00 98.50 96 LEU A N 1
ATOM 704 C CA . LEU A 1 96 ? 5.808 -3.297 5.410 1.00 98.50 96 LEU A CA 1
ATOM 705 C C . LEU A 1 96 ? 4.763 -3.530 6.502 1.00 98.50 96 LEU A C 1
ATOM 707 O O . LEU A 1 96 ? 3.624 -3.919 6.212 1.00 98.50 96 LEU A O 1
ATOM 711 N N . ARG A 1 97 ? 5.151 -3.297 7.754 1.00 98.31 97 ARG A N 1
ATOM 712 C CA . ARG A 1 97 ? 4.289 -3.410 8.937 1.00 98.31 97 ARG A CA 1
ATOM 713 C C . ARG A 1 97 ? 4.538 -2.236 9.868 1.00 98.31 97 ARG A C 1
ATOM 715 O O . ARG A 1 97 ? 5.663 -1.759 9.943 1.00 98.31 97 ARG A O 1
ATOM 722 N N . ARG A 1 98 ? 3.503 -1.816 10.593 1.00 97.00 98 ARG A N 1
ATOM 723 C CA . ARG A 1 98 ? 3.673 -0.941 11.759 1.00 97.00 98 ARG A CA 1
ATOM 724 C C . ARG A 1 98 ? 4.479 -1.703 12.820 1.00 97.00 98 ARG A C 1
ATOM 726 O O . ARG A 1 98 ? 4.184 -2.886 13.020 1.00 97.00 98 ARG A O 1
ATOM 733 N N . ALA A 1 99 ? 5.471 -1.044 13.414 1.00 89.00 99 ALA A N 1
ATOM 734 C CA . ALA A 1 99 ? 6.287 -1.588 14.503 1.00 89.00 99 ALA A CA 1
ATOM 735 C C . ALA A 1 99 ? 5.492 -1.703 15.817 1.00 89.00 99 ALA A C 1
ATOM 737 O O . ALA A 1 99 ? 4.551 -0.894 16.018 1.00 89.00 99 ALA A O 1
#

Radius of gyration: 13.54 Å; Cα contacts (8 Å, |Δi|>4): 160; chains: 1; bounding box: 30×24×31 Å

pLDDT: mean 92.68, std 7.92, range [55.62, 98.56]

Nearest PDB structures (foldseek):
  7pd3-assembly1_x  TM=6.694E-01  e=3.796E-02  Homo sapiens
  7ods-assembly1_x  TM=6.242E-01  e=3.123E-02  Homo sapiens
  7of3-assembly1_C  TM=6.248E-01  e=8.292E-02  Homo sapiens
  4fp9-assembly1_A  TM=6.011E-01  e=8.849E-02  Homo sapiens
  3fzg-assembly1_A  TM=4.845E-01  e=1.887E+00  Escherichia coli

Sequence (99 aa):
MLRRARARWRVVADASRLPVAEGSATAVVIGDAPLFAGEVTRVLADGGVVVWSNALGADAPHHVPVDTVVRALADADGREWDAVTAEAGWGLWAVLRRA

Solvent-accessible surface area (backbone atoms only — not comparable to full-atom values): 5900 Å² total; per-residue (Å²): 116,73,93,76,53,88,59,94,74,85,82,92,71,54,77,72,60,60,98,63,58,71,43,68,30,64,61,47,80,47,65,78,62,87,84,41,37,55,42,53,57,44,28,36,18,89,94,22,37,39,37,44,37,30,74,43,25,85,76,32,96,80,53,72,58,66,70,58,52,43,48,46,42,22,73,50,69,76,45,62,61,46,74,51,75,52,72,58,94,56,22,33,38,33,46,34,34,71,110